Protein AF-A0A0W7X732-F1 (afdb_monomer_lite)

pLDDT: mean 83.87, std 11.0, range [47.0, 94.56]

Foldseek 3Di:
DPAFDKDFDAPPLDFAQKDKDQAAPQQWKWKFFDALPPPDDPPRDIDIDGHRDIDMYGDPPDPGGTFWMKMFGQHDKKWKWWQWPPPGIDDIDMDDHRDIDIDGHDSVVRTGTRMMGMHD

Organism: NCBI:txid1765722

Structure (mmCIF, N/CA/C/O backbone):
data_AF-A0A0W7X732-F1
#
_entry.id   AF-A0A0W7X732-F1
#
loop_
_atom_site.group_PDB
_atom_site.id
_atom_site.type_symbol
_atom_site.label_atom_id
_atom_site.label_alt_id
_atom_site.label_comp_id
_atom_site.label_asym_id
_atom_site.label_entity_id
_atom_site.label_seq_id
_atom_site.pdbx_PDB_ins_code
_atom_site.Cartn_x
_atom_site.Cartn_y
_atom_site.Cartn_z
_atom_site.occupancy
_atom_site.B_iso_or_equiv
_atom_site.auth_seq_id
_atom_site.auth_comp_id
_atom_site.auth_asym_id
_atom_site.auth_atom_id
_atom_site.pdbx_PDB_model_num
ATOM 1 N N . MET A 1 1 ? -6.938 -12.328 10.048 1.00 47.50 1 MET A N 1
ATOM 2 C CA . MET A 1 1 ? -5.774 -11.715 9.378 1.00 47.50 1 MET A CA 1
ATOM 3 C C . MET A 1 1 ? -4.862 -12.817 8.860 1.00 47.50 1 MET A C 1
ATOM 5 O O . MET A 1 1 ? -4.801 -13.857 9.507 1.00 47.50 1 MET A O 1
ATOM 9 N N . CYS A 1 2 ? -4.195 -12.643 7.718 1.00 50.66 2 CYS A N 1
ATOM 10 C CA . CYS A 1 2 ? -3.077 -13.514 7.340 1.00 50.66 2 CYS A CA 1
ATOM 11 C C . CYS A 1 2 ? -1.780 -12.728 7.530 1.00 50.66 2 CYS A C 1
ATOM 13 O O . CYS A 1 2 ? -1.304 -12.085 6.596 1.00 50.66 2 CYS A O 1
ATOM 15 N N . ASP A 1 3 ? -1.245 -12.754 8.745 1.00 55.47 3 ASP A N 1
ATOM 16 C CA . ASP A 1 3 ? 0.008 -12.074 9.073 1.00 55.47 3 ASP A CA 1
ATOM 17 C C . ASP A 1 3 ? 1.153 -12.695 8.277 1.00 55.47 3 ASP A C 1
ATOM 19 O O . ASP A 1 3 ? 1.326 -13.914 8.241 1.00 55.47 3 ASP A O 1
ATOM 23 N N . GLY A 1 4 ? 1.920 -11.851 7.597 1.00 55.94 4 GLY A N 1
ATOM 24 C CA . GLY A 1 4 ? 3.038 -12.251 6.754 1.00 55.94 4 GLY A CA 1
ATOM 25 C C . GLY A 1 4 ? 2.653 -12.792 5.376 1.00 55.94 4 GLY A C 1
ATOM 26 O O . GLY A 1 4 ? 3.542 -13.254 4.662 1.00 55.94 4 GLY A O 1
ATOM 27 N N . ALA A 1 5 ? 1.378 -12.741 4.969 1.00 73.12 5 ALA A N 1
ATOM 28 C CA . ALA A 1 5 ? 1.001 -13.124 3.612 1.00 73.12 5 ALA A CA 1
ATOM 29 C C . ALA A 1 5 ? 1.543 -12.113 2.591 1.00 73.12 5 ALA A C 1
ATOM 31 O O . ALA A 1 5 ? 1.304 -10.908 2.684 1.00 73.12 5 ALA A O 1
ATOM 32 N N . GLU A 1 6 ? 2.277 -12.628 1.609 1.00 86.88 6 GLU A N 1
ATOM 33 C CA . GLU A 1 6 ? 2.746 -11.870 0.458 1.00 86.88 6 GLU A CA 1
ATOM 34 C C . GLU A 1 6 ? 1.641 -11.818 -0.600 1.00 86.88 6 GLU A C 1
ATOM 36 O O . GLU A 1 6 ? 1.116 -12.846 -1.032 1.00 86.88 6 GLU A O 1
ATOM 41 N N . ALA A 1 7 ? 1.281 -10.610 -1.019 1.00 87.50 7 ALA A N 1
ATOM 42 C CA . ALA A 1 7 ? 0.440 -10.373 -2.179 1.00 87.50 7 ALA A CA 1
ATOM 43 C C . ALA A 1 7 ? 1.321 -9.937 -3.349 1.00 87.50 7 ALA A C 1
ATOM 45 O O . ALA A 1 7 ? 2.137 -9.039 -3.179 1.00 87.50 7 ALA A O 1
ATOM 46 N N . GLY A 1 8 ? 1.114 -10.516 -4.534 1.00 89.00 8 GLY A N 1
ATOM 47 C CA . GLY A 1 8 ? 1.855 -10.163 -5.750 1.00 89.00 8 GLY A CA 1
ATOM 48 C C . GLY A 1 8 ? 2.916 -11.193 -6.143 1.00 89.00 8 GLY A C 1
ATOM 49 O O . GLY A 1 8 ? 2.810 -12.362 -5.781 1.00 89.00 8 GLY A O 1
ATOM 50 N N . THR A 1 9 ? 3.893 -10.766 -6.942 1.00 90.62 9 THR A N 1
ATOM 51 C CA . THR A 1 9 ? 4.995 -11.606 -7.443 1.00 90.62 9 THR A CA 1
ATOM 52 C C . THR A 1 9 ? 6.280 -10.794 -7.482 1.00 90.62 9 THR A C 1
ATOM 54 O O . THR A 1 9 ? 6.359 -9.800 -8.200 1.00 90.62 9 THR A O 1
ATOM 57 N N . VAL A 1 10 ? 7.288 -11.232 -6.738 1.00 92.81 10 VAL A N 1
ATOM 58 C CA . VAL A 1 10 ? 8.581 -10.552 -6.615 1.00 92.81 10 VAL A CA 1
ATOM 59 C C . VAL A 1 10 ? 9.433 -10.716 -7.877 1.00 92.81 10 VAL A C 1
ATOM 61 O O . VAL A 1 10 ? 9.716 -11.839 -8.287 1.00 92.81 10 VAL A O 1
ATOM 64 N N . GLY A 1 11 ? 9.894 -9.607 -8.462 1.00 90.81 11 GLY A N 1
ATOM 65 C CA . GLY A 1 11 ? 10.927 -9.598 -9.507 1.00 90.81 11 GLY A CA 1
ATOM 66 C C . GLY A 1 11 ? 10.457 -10.062 -10.888 1.00 90.81 11 GLY A C 1
ATOM 67 O O . GLY A 1 11 ? 11.270 -10.220 -11.798 1.00 90.81 11 GLY A O 1
ATOM 68 N N . GLU A 1 12 ? 9.153 -10.279 -11.072 1.00 92.25 12 GLU A N 1
ATOM 69 C CA . GLU A 1 12 ? 8.579 -10.699 -12.356 1.00 92.25 12 GLU A CA 1
ATOM 70 C C . GLU A 1 12 ? 8.168 -9.515 -13.246 1.00 92.25 12 GLU A C 1
ATOM 72 O O . GLU A 1 12 ? 7.644 -9.722 -14.345 1.00 92.25 12 GLU A O 1
ATOM 77 N N . GLY A 1 13 ? 8.341 -8.267 -12.791 1.00 90.62 13 GLY A N 1
ATOM 78 C CA . GLY A 1 13 ? 7.900 -7.094 -13.551 1.00 90.62 13 GLY A CA 1
ATOM 79 C C . GLY A 1 13 ? 6.377 -6.920 -13.577 1.00 90.62 13 GLY A C 1
ATOM 80 O O . GLY A 1 13 ? 5.863 -6.105 -14.352 1.00 90.62 13 GLY A O 1
ATOM 81 N N . ARG A 1 14 ? 5.639 -7.704 -12.780 1.00 91.50 14 ARG A N 1
ATOM 82 C CA . ARG A 1 14 ? 4.172 -7.740 -12.772 1.00 91.50 14 ARG A CA 1
ATOM 83 C C . ARG A 1 14 ? 3.628 -6.776 -11.719 1.00 91.50 14 ARG A C 1
ATOM 85 O O . ARG A 1 14 ? 3.847 -6.999 -10.532 1.00 91.50 14 ARG A O 1
ATOM 92 N N . PRO A 1 15 ? 2.893 -5.729 -12.125 1.00 91.88 15 PRO A N 1
ATOM 93 C CA . PRO A 1 15 ? 2.409 -4.741 -11.180 1.00 91.88 15 PRO A CA 1
ATOM 94 C C . PRO A 1 15 ? 1.214 -5.232 -10.365 1.00 91.88 15 PRO A C 1
ATOM 96 O O . PRO A 1 15 ? 0.282 -5.847 -10.894 1.00 91.88 15 PRO A O 1
ATOM 99 N N . ILE A 1 16 ? 1.170 -4.812 -9.106 1.00 91.19 16 ILE A N 1
ATOM 100 C CA . ILE A 1 16 ? -0.054 -4.777 -8.315 1.00 91.19 16 ILE A CA 1
ATOM 101 C C . ILE A 1 16 ? -0.935 -3.645 -8.848 1.00 91.19 16 ILE A C 1
ATOM 103 O O . ILE A 1 16 ? -0.508 -2.503 -9.000 1.00 91.19 16 ILE A O 1
ATOM 107 N N . ARG A 1 17 ? -2.194 -3.972 -9.146 1.00 90.31 17 ARG A N 1
ATOM 108 C CA . ARG A 1 17 ? -3.211 -3.007 -9.612 1.00 90.31 17 ARG A CA 1
ATOM 109 C C . ARG A 1 17 ? -4.365 -2.838 -8.629 1.00 90.31 17 ARG A C 1
ATOM 111 O O . ARG A 1 17 ? -5.044 -1.819 -8.625 1.00 90.31 17 ARG A O 1
ATOM 118 N N . ALA A 1 18 ? -4.584 -3.842 -7.789 1.00 89.50 18 ALA A N 1
ATOM 119 C CA . ALA A 1 18 ? -5.569 -3.809 -6.725 1.00 89.50 18 ALA A CA 1
ATOM 120 C C . ALA A 1 18 ? -5.088 -4.661 -5.554 1.00 89.50 18 ALA A C 1
ATOM 122 O O . ALA A 1 18 ? -4.406 -5.667 -5.761 1.00 89.50 18 ALA A O 1
ATOM 123 N N . LEU A 1 19 ? -5.499 -4.281 -4.350 1.00 89.06 19 LEU A N 1
ATOM 124 C CA . LEU A 1 19 ? -5.217 -5.001 -3.116 1.00 89.06 19 LEU A CA 1
ATOM 125 C C . LEU A 1 19 ? -6.524 -5.383 -2.432 1.00 89.06 19 LEU A C 1
ATOM 127 O O . LEU A 1 19 ? -7.483 -4.611 -2.440 1.00 89.06 19 LEU A O 1
ATOM 131 N N . ASN A 1 20 ? -6.531 -6.579 -1.850 1.00 89.56 20 ASN A N 1
ATOM 132 C CA . ASN A 1 20 ? -7.528 -7.002 -0.879 1.00 89.56 20 ASN A CA 1
ATOM 133 C C 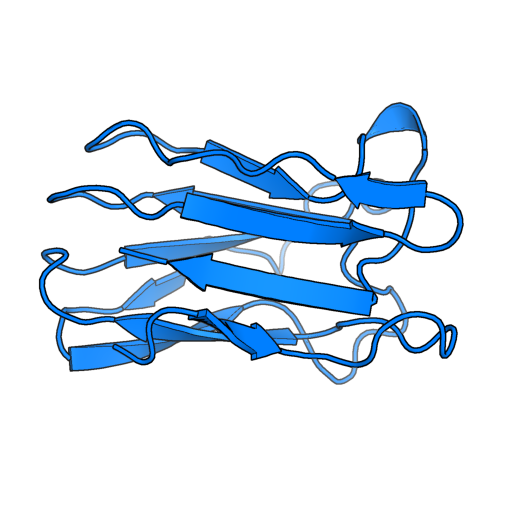. ASN A 1 20 ? -6.878 -6.983 0.508 1.00 89.56 20 ASN A C 1
ATOM 135 O O . ASN A 1 20 ? -5.854 -7.636 0.701 1.00 89.56 20 ASN A O 1
ATOM 139 N N . ILE A 1 21 ? -7.459 -6.243 1.446 1.00 86.44 21 ILE A N 1
ATOM 140 C CA . ILE A 1 21 ? -6.975 -6.104 2.818 1.00 86.44 21 ILE A CA 1
ATOM 141 C C . ILE A 1 21 ? -7.987 -6.794 3.729 1.00 86.44 21 ILE A C 1
ATOM 143 O O . ILE A 1 21 ? -9.103 -6.307 3.894 1.00 86.44 21 ILE A O 1
ATOM 147 N N . ALA A 1 22 ? -7.595 -7.923 4.316 1.00 85.44 22 ALA A N 1
ATOM 148 C CA . ALA A 1 22 ? -8.419 -8.640 5.284 1.00 85.44 22 ALA A CA 1
ATOM 149 C C . ALA A 1 22 ? -8.366 -7.931 6.646 1.00 85.44 22 ALA A C 1
ATOM 151 O O . ALA A 1 22 ? -7.319 -7.915 7.294 1.00 85.44 22 ALA A O 1
ATOM 152 N N . VAL A 1 23 ? -9.489 -7.355 7.076 1.00 80.62 23 VAL A N 1
ATOM 153 C CA . VAL A 1 23 ? -9.586 -6.526 8.288 1.00 80.62 23 VAL A CA 1
ATOM 154 C C . VAL A 1 23 ? -9.969 -7.388 9.482 1.00 80.62 23 VAL A C 1
ATOM 156 O O . VAL A 1 23 ? -10.970 -8.101 9.430 1.00 80.62 23 VAL A O 1
ATOM 159 N N . SER A 1 24 ? -9.172 -7.364 10.549 1.00 82.75 24 SER A N 1
ATOM 160 C CA . SER A 1 24 ? -9.452 -8.141 11.758 1.00 82.75 24 SER A CA 1
ATOM 161 C C . SER A 1 24 ? -8.728 -7.575 12.973 1.00 82.75 24 SER A C 1
ATOM 163 O O . SER A 1 24 ? -7.505 -7.505 12.973 1.00 82.75 24 SER A O 1
ATOM 165 N N . GLY A 1 25 ? -9.460 -7.293 14.048 1.00 81.50 25 GLY A N 1
ATOM 166 C CA . GLY A 1 25 ? -8.901 -6.786 15.300 1.00 81.50 25 GLY A CA 1
ATOM 167 C C . GLY A 1 25 ? -8.440 -5.326 15.247 1.00 81.50 25 GLY A C 1
ATOM 168 O O . GLY A 1 25 ? -7.691 -4.923 16.131 1.00 81.50 25 GLY A O 1
ATOM 169 N N . THR A 1 26 ? -8.869 -4.545 14.246 1.00 81.81 26 THR A N 1
ATOM 170 C CA . THR A 1 26 ? -8.383 -3.164 14.027 1.00 81.81 26 THR A CA 1
ATOM 171 C C . THR A 1 26 ? -9.453 -2.072 14.170 1.00 81.81 26 THR A C 1
ATOM 173 O O . THR A 1 26 ? -9.206 -0.909 13.852 1.00 81.81 26 THR A O 1
ATOM 176 N N . ASP A 1 27 ? -10.658 -2.443 14.622 1.00 85.88 27 ASP A N 1
ATOM 177 C CA . ASP A 1 27 ? -11.851 -1.572 14.658 1.00 85.88 27 ASP A CA 1
ATOM 178 C C . ASP A 1 27 ? -12.190 -0.962 13.280 1.00 85.88 27 ASP A C 1
ATOM 180 O O . ASP A 1 27 ? -12.637 0.176 13.139 1.00 85.88 27 ASP A O 1
ATOM 184 N N . GLY A 1 28 ? -11.943 -1.749 12.227 1.00 88.44 28 GLY A N 1
ATOM 185 C CA . GLY A 1 28 ? -12.068 -1.327 10.837 1.00 88.44 28 GLY A CA 1
ATOM 186 C C . GLY A 1 28 ? -10.756 -0.842 10.221 1.00 88.44 28 GLY A C 1
ATOM 187 O O . GLY A 1 28 ? -9.693 -0.830 10.840 1.00 88.44 28 GLY A O 1
ATOM 188 N N . VAL A 1 29 ? -10.823 -0.468 8.947 1.00 90.44 29 VAL A N 1
ATOM 189 C CA . VAL A 1 29 ? -9.716 0.169 8.231 1.00 90.44 29 VAL A CA 1
ATOM 190 C C . VAL A 1 29 ? -10.268 1.085 7.152 1.00 90.44 29 VAL A C 1
ATOM 192 O O . VAL A 1 29 ? -11.285 0.783 6.523 1.00 90.44 29 VAL A O 1
ATOM 195 N N . SER A 1 30 ? -9.575 2.189 6.902 1.00 92.00 30 SER A N 1
ATOM 196 C CA . SER A 1 30 ? -9.769 2.984 5.692 1.00 92.00 30 SER A CA 1
ATOM 197 C C . SER A 1 30 ? -8.505 2.938 4.853 1.00 92.00 30 SER A C 1
ATOM 199 O O . SER A 1 30 ? -7.408 2.996 5.396 1.00 92.00 30 SER A O 1
ATOM 201 N N . ALA A 1 31 ? -8.635 2.829 3.534 1.00 91.31 31 ALA A N 1
ATOM 202 C CA . ALA A 1 31 ? -7.493 2.894 2.635 1.00 91.31 31 ALA A CA 1
ATOM 203 C C . ALA A 1 31 ? -7.870 3.431 1.251 1.00 91.31 31 ALA A C 1
ATOM 205 O O . ALA A 1 31 ? -9.031 3.397 0.830 1.00 91.31 31 ALA A O 1
ATOM 206 N N . THR A 1 32 ? -6.863 3.896 0.519 1.00 90.44 32 THR A N 1
ATOM 207 C CA . THR A 1 32 ? -6.964 4.235 -0.900 1.00 90.44 32 THR A CA 1
ATOM 208 C C . THR A 1 32 ? -5.676 3.885 -1.636 1.00 90.44 32 THR A C 1
ATOM 210 O O . THR A 1 32 ? -4.592 3.907 -1.055 1.00 90.44 32 THR A O 1
ATOM 213 N N . ALA A 1 33 ? -5.795 3.554 -2.920 1.00 88.38 33 ALA A N 1
ATOM 214 C CA . ALA A 1 33 ? -4.637 3.356 -3.780 1.00 88.38 33 ALA A CA 1
ATOM 215 C C . ALA A 1 33 ? -4.007 4.710 -4.128 1.00 88.38 33 ALA A C 1
ATOM 217 O O . ALA A 1 33 ? -4.709 5.700 -4.328 1.00 88.38 33 ALA A O 1
ATOM 218 N N . ALA A 1 34 ? -2.682 4.746 -4.211 1.00 83.06 34 ALA A N 1
ATOM 219 C CA . ALA A 1 34 ? -1.926 5.943 -4.528 1.00 83.06 34 ALA A CA 1
ATOM 220 C C . ALA A 1 34 ? -1.207 5.786 -5.870 1.00 83.06 34 ALA A C 1
ATOM 222 O O . ALA A 1 34 ? -0.481 4.811 -6.095 1.00 83.06 34 ALA A O 1
ATOM 223 N N . TYR A 1 35 ? -1.391 6.794 -6.726 1.00 80.12 35 TYR A N 1
ATOM 224 C CA . TYR A 1 35 ? -0.791 6.869 -8.051 1.00 80.12 35 TYR A CA 1
ATOM 225 C C . TYR A 1 35 ? -0.014 8.175 -8.201 1.00 80.12 35 TYR A C 1
ATOM 227 O O . TYR A 1 35 ? -0.598 9.256 -8.262 1.00 80.12 35 TYR A O 1
ATOM 235 N N . VAL A 1 36 ? 1.317 8.091 -8.247 1.00 66.25 36 VAL A N 1
ATOM 236 C CA . VAL A 1 36 ? 2.198 9.273 -8.248 1.00 66.25 36 VAL A CA 1
ATOM 237 C C . VAL A 1 36 ? 1.990 10.130 -9.502 1.00 66.25 36 VAL A C 1
ATOM 239 O O . VAL A 1 36 ? 1.886 11.351 -9.400 1.00 66.25 36 VAL A O 1
ATOM 242 N N . ARG A 1 37 ? 1.907 9.512 -10.690 1.00 60.50 37 ARG A N 1
ATOM 243 C CA . ARG A 1 37 ? 1.806 10.251 -11.966 1.00 60.50 37 ARG A CA 1
ATOM 244 C C . ARG A 1 37 ? 0.434 10.798 -12.315 1.00 60.50 37 ARG A C 1
ATOM 246 O O . ARG A 1 37 ? 0.348 11.668 -13.175 1.00 60.50 37 ARG A O 1
ATOM 253 N N . GLU A 1 38 ? -0.628 10.292 -11.708 1.00 58.75 38 GLU A N 1
ATOM 254 C CA . GLU A 1 38 ? -1.987 10.635 -12.137 1.00 58.75 38 GLU A CA 1
ATOM 255 C C . GLU A 1 38 ? -2.666 11.689 -11.269 1.00 58.75 38 GLU A C 1
ATOM 257 O O . GLU A 1 38 ? -3.810 12.056 -11.541 1.00 58.75 38 GLU A O 1
ATOM 262 N N . HIS A 1 39 ? -1.961 12.208 -10.257 1.00 54.28 39 HIS A N 1
ATOM 263 C CA . HIS A 1 39 ? -2.571 12.983 -9.179 1.00 54.28 39 HIS A CA 1
ATOM 264 C C . HIS A 1 39 ? -3.762 12.212 -8.561 1.00 54.28 39 HIS A C 1
ATOM 266 O O . HIS A 1 39 ? -3.971 11.028 -8.827 1.00 54.28 39 HIS A O 1
ATOM 272 N N . TRP A 1 40 ? -4.538 12.837 -7.673 1.00 51.72 40 TRP A N 1
ATOM 273 C CA . TRP A 1 40 ? -5.736 12.190 -7.133 1.00 51.72 40 TRP A CA 1
ATOM 274 C C . TRP A 1 40 ? -6.745 11.949 -8.263 1.00 51.72 40 TRP A C 1
ATOM 276 O O . TRP A 1 40 ? -7.463 12.870 -8.661 1.00 51.72 40 TRP A O 1
ATOM 286 N N . ARG A 1 41 ? -6.844 10.716 -8.776 1.00 56.56 41 ARG A N 1
ATOM 287 C CA . ARG A 1 41 ? -7.976 10.337 -9.625 1.00 56.56 41 ARG A CA 1
ATOM 288 C C . ARG A 1 41 ? -9.252 10.564 -8.827 1.00 56.56 41 ARG A C 1
ATOM 290 O O . ARG A 1 41 ? -9.379 10.108 -7.693 1.00 56.56 41 ARG A O 1
ATOM 297 N N . ALA A 1 42 ? -10.249 11.189 -9.447 1.00 47.00 42 ALA A N 1
ATOM 298 C CA . ALA A 1 42 ? -11.565 11.398 -8.838 1.00 47.00 42 ALA A CA 1
ATOM 299 C C . ALA A 1 42 ? -12.254 10.087 -8.371 1.00 47.00 42 ALA A C 1
ATOM 301 O O . ALA A 1 42 ? -13.222 10.144 -7.609 1.00 47.00 42 ALA A O 1
ATOM 302 N N . GLY A 1 43 ? -11.764 8.921 -8.824 1.00 49.25 43 GLY A N 1
ATOM 303 C CA . GLY A 1 43 ? -12.234 7.582 -8.459 1.00 49.25 43 GLY A CA 1
ATOM 304 C C . GLY A 1 43 ? -11.494 6.895 -7.301 1.00 49.25 43 GLY A C 1
ATOM 305 O O . GLY A 1 43 ? -12.063 5.974 -6.720 1.00 49.25 43 GLY A O 1
ATOM 306 N N . ASP A 1 44 ? -10.303 7.352 -6.901 1.00 62.94 44 ASP A N 1
ATOM 307 C CA . ASP A 1 44 ? -9.526 6.757 -5.796 1.00 62.94 44 ASP A CA 1
ATOM 308 C C . ASP A 1 44 ? -9.908 7.385 -4.453 1.00 62.94 44 ASP A C 1
ATOM 310 O O . ASP A 1 44 ? -9.094 7.895 -3.680 1.00 62.94 44 ASP A O 1
ATOM 314 N N . ARG A 1 45 ? -11.215 7.380 -4.189 1.00 76.25 45 ARG A N 1
ATOM 315 C CA . ARG A 1 45 ? -11.763 7.791 -2.899 1.00 76.25 45 ARG A CA 1
ATOM 316 C C . ARG A 1 45 ? -11.302 6.814 -1.829 1.00 76.25 45 ARG A C 1
ATOM 318 O O . ARG A 1 45 ? -11.270 5.607 -2.068 1.00 76.25 45 ARG A O 1
ATOM 325 N N . TRP A 1 46 ? -11.032 7.343 -0.639 1.00 86.06 46 TRP A N 1
ATOM 326 C CA . TRP A 1 46 ? -10.931 6.527 0.563 1.00 86.06 46 TRP A CA 1
ATOM 327 C C . TRP A 1 46 ? -12.132 5.592 0.642 1.00 86.06 46 TRP A C 1
ATOM 329 O O . TRP A 1 46 ? -13.287 6.020 0.557 1.00 86.06 46 TRP A O 1
ATOM 339 N N . LYS A 1 47 ? -11.835 4.306 0.766 1.00 91.31 47 LYS A N 1
ATOM 340 C CA . LYS A 1 47 ? -12.815 3.272 1.055 1.00 91.31 47 LYS A CA 1
ATOM 341 C C . LYS A 1 47 ? -12.578 2.812 2.481 1.00 91.31 47 LYS A C 1
ATOM 343 O O . LYS A 1 47 ? -11.436 2.791 2.932 1.00 91.31 47 LYS A O 1
ATOM 348 N N . ALA A 1 48 ? -13.648 2.421 3.152 1.00 92.31 48 ALA A N 1
ATOM 349 C CA . ALA A 1 48 ? -13.591 1.888 4.499 1.00 92.31 48 ALA A CA 1
ATOM 350 C C . ALA A 1 48 ? -14.258 0.517 4.547 1.00 92.31 48 ALA A C 1
ATOM 352 O O . ALA A 1 48 ? -15.218 0.260 3.813 1.00 92.31 48 ALA A O 1
ATOM 353 N N . ALA A 1 49 ? -13.751 -0.340 5.419 1.00 92.62 49 ALA A N 1
ATOM 354 C CA . ALA A 1 49 ? -14.398 -1.577 5.811 1.00 92.62 49 ALA A CA 1
ATOM 355 C C . ALA A 1 49 ? -14.425 -1.663 7.337 1.00 92.62 49 ALA A C 1
ATOM 357 O O . ALA A 1 49 ? -13.501 -1.216 8.016 1.00 92.62 49 ALA A O 1
ATOM 358 N N . GLU A 1 50 ? -15.511 -2.224 7.857 1.00 90.75 50 GLU A N 1
ATOM 359 C CA . GLU A 1 50 ? -15.628 -2.588 9.269 1.00 90.75 50 GLU A CA 1
ATOM 360 C C . GLU A 1 50 ? -14.733 -3.796 9.578 1.00 90.75 50 GLU A C 1
ATOM 362 O O . GLU A 1 50 ? -14.249 -4.477 8.669 1.00 90.75 50 GLU A O 1
ATOM 367 N N . ASP A 1 51 ? -14.542 -4.087 10.863 1.00 86.75 51 ASP A N 1
ATOM 368 C CA . ASP A 1 51 ? -13.828 -5.292 11.274 1.00 86.75 51 ASP A CA 1
ATOM 369 C C . ASP A 1 51 ? -14.468 -6.566 10.694 1.00 86.75 51 ASP A C 1
ATOM 371 O O . ASP A 1 51 ? -15.681 -6.633 10.478 1.00 86.75 51 ASP A O 1
ATOM 375 N N . GLN A 1 52 ? -13.646 -7.586 10.431 1.00 86.81 52 GLN A N 1
ATOM 376 C CA . GLN A 1 52 ? -14.047 -8.851 9.799 1.00 86.81 52 GLN A CA 1
ATOM 377 C C . GLN A 1 52 ? -14.587 -8.718 8.360 1.00 86.81 52 GLN A C 1
ATOM 379 O O . GLN A 1 52 ? -15.176 -9.668 7.835 1.00 86.81 52 GLN A O 1
ATOM 384 N N . LYS A 1 53 ? -14.397 -7.570 7.694 1.00 88.19 53 LYS A N 1
ATOM 385 C CA . LYS A 1 53 ? -14.749 -7.371 6.279 1.00 88.19 53 LYS A CA 1
ATOM 386 C C . LYS A 1 53 ? -13.529 -6.997 5.453 1.00 88.19 53 LYS A C 1
ATOM 388 O O . LYS A 1 53 ? -12.775 -6.105 5.808 1.00 88.19 53 LYS A O 1
ATOM 393 N N . ASP A 1 54 ? -13.390 -7.633 4.300 1.00 89.19 54 ASP A N 1
ATOM 394 C CA . ASP A 1 54 ? -12.343 -7.321 3.331 1.00 89.19 54 ASP A CA 1
ATOM 395 C C . ASP A 1 54 ? -12.509 -5.915 2.725 1.00 89.19 54 ASP A C 1
ATOM 397 O O . ASP A 1 54 ? -13.596 -5.541 2.269 1.00 89.19 54 ASP A O 1
ATOM 401 N N . LEU A 1 55 ? -11.409 -5.161 2.640 1.00 89.44 55 LEU A N 1
ATOM 402 C CA . LEU A 1 55 ? -11.337 -3.887 1.929 1.00 89.44 55 LEU A CA 1
ATOM 403 C C . LEU A 1 55 ? -10.587 -4.036 0.601 1.00 89.44 55 LEU A C 1
ATOM 405 O O . LEU A 1 55 ? -9.418 -4.410 0.567 1.00 89.44 55 LEU A O 1
ATOM 409 N N . TYR A 1 56 ? -11.233 -3.640 -0.498 1.00 90.75 56 TYR A N 1
ATOM 410 C CA . TYR A 1 56 ? -10.650 -3.690 -1.840 1.00 90.75 56 TYR A CA 1
ATOM 411 C C . TYR A 1 56 ? -10.290 -2.294 -2.362 1.00 90.75 56 TYR A C 1
ATOM 413 O O . TYR A 1 56 ? -11.177 -1.485 -2.665 1.00 90.75 56 TYR A O 1
ATOM 421 N N . ILE A 1 57 ? -8.997 -2.027 -2.549 1.00 90.25 57 ILE A N 1
ATOM 422 C CA . ILE A 1 57 ? -8.475 -0.763 -3.099 1.00 90.25 57 ILE A CA 1
ATOM 423 C C . ILE A 1 57 ? -7.807 -0.962 -4.463 1.00 90.25 57 ILE A C 1
ATOM 425 O O . ILE A 1 57 ? -7.386 -2.066 -4.807 1.00 90.25 57 ILE A O 1
ATOM 429 N N . GLY A 1 58 ? -7.704 0.122 -5.232 1.00 87.38 58 GLY A N 1
ATOM 430 C CA . GLY A 1 58 ? -7.213 0.100 -6.609 1.00 87.38 58 GLY A CA 1
ATOM 431 C C . GLY A 1 58 ? -8.225 -0.475 -7.603 1.00 87.38 58 GLY A C 1
ATOM 432 O O . GLY A 1 58 ? -9.388 -0.726 -7.267 1.00 87.38 58 GLY A O 1
ATOM 433 N N . ASP A 1 59 ? -7.771 -0.675 -8.837 1.00 85.81 59 ASP A N 1
ATOM 434 C CA . ASP A 1 59 ? -8.576 -1.206 -9.935 1.00 85.81 59 ASP A CA 1
ATOM 435 C C . ASP A 1 59 ? -7.749 -2.169 -10.794 1.00 85.81 59 ASP A C 1
ATOM 437 O O . ASP A 1 59 ? -6.796 -1.781 -11.466 1.00 85.81 59 ASP A O 1
ATOM 441 N N . LYS A 1 60 ? -8.168 -3.440 -10.830 1.00 83.88 60 LYS A N 1
ATOM 442 C CA . LYS A 1 60 ? -7.526 -4.493 -11.634 1.00 83.88 60 LYS A CA 1
ATOM 443 C C . LYS A 1 60 ? -7.518 -4.185 -13.136 1.00 83.88 60 LYS A C 1
ATOM 445 O O . LYS A 1 60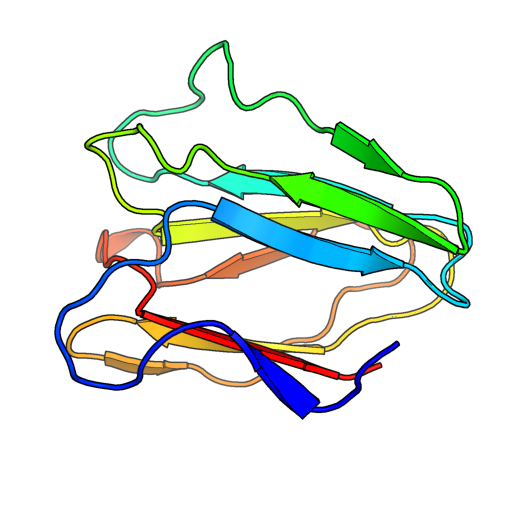 ? -6.695 -4.757 -13.844 1.00 83.88 60 LYS A O 1
ATOM 450 N N . LYS A 1 61 ? -8.437 -3.340 -13.617 1.00 82.94 61 LYS A N 1
ATOM 451 C CA . LYS A 1 61 ? -8.574 -2.951 -15.029 1.00 82.94 61 LYS A CA 1
ATOM 452 C C . LYS A 1 61 ? -7.843 -1.657 -15.379 1.00 82.94 61 LYS A C 1
ATOM 454 O O . LYS A 1 61 ? -7.795 -1.310 -16.552 1.00 82.94 61 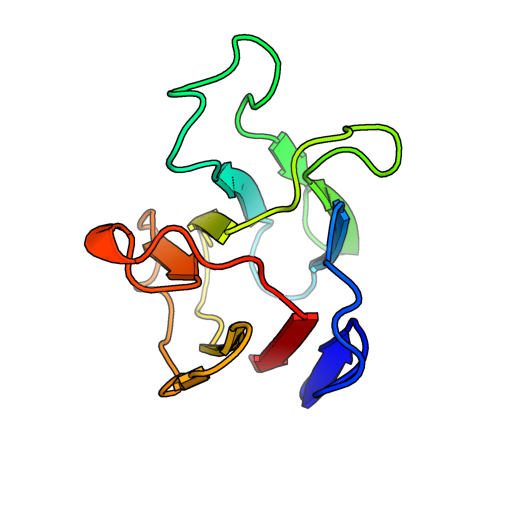LYS A O 1
ATOM 459 N N . SER A 1 62 ? -7.303 -0.942 -14.392 1.00 80.25 62 SER A N 1
ATOM 460 C CA . SER A 1 62 ? -6.524 0.269 -14.638 1.00 80.25 62 SER A CA 1
ATOM 461 C C . SER A 1 62 ? -5.259 -0.086 -15.410 1.00 80.25 62 SER A C 1
ATOM 463 O O . SER A 1 62 ? -4.533 -0.988 -14.994 1.00 80.25 62 SER A O 1
ATOM 465 N N . ASP A 1 63 ? -4.950 0.654 -16.475 1.00 80.56 63 ASP A N 1
ATOM 466 C CA . ASP A 1 63 ? -3.666 0.540 -17.182 1.00 80.56 63 ASP A CA 1
ATOM 467 C C . ASP A 1 63 ? -2.500 1.081 -16.348 1.00 80.56 63 ASP A C 1
ATOM 469 O O . ASP A 1 63 ? -1.348 0.678 -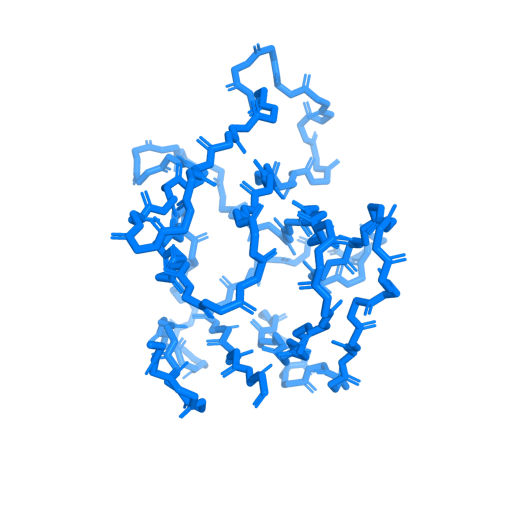16.528 1.00 80.56 63 ASP A O 1
ATOM 473 N N . HIS A 1 64 ? -2.807 1.894 -15.343 1.00 81.06 64 HIS A N 1
ATOM 474 C CA . HIS A 1 64 ? -1.830 2.494 -14.454 1.00 81.06 64 HIS A CA 1
ATOM 475 C C . HIS A 1 64 ? -1.590 1.577 -13.250 1.00 81.06 64 HIS A C 1
ATOM 477 O O . HIS A 1 64 ? -2.550 1.254 -12.538 1.00 81.06 64 HIS A O 1
ATOM 483 N N . PRO A 1 65 ? -0.349 1.101 -13.056 1.00 87.00 65 PRO A N 1
ATOM 484 C CA . PRO A 1 65 ? -0.003 0.246 -11.932 1.00 87.00 65 PRO A CA 1
ATOM 485 C C . PRO A 1 65 ? 0.008 1.044 -10.625 1.00 87.00 65 PRO A C 1
ATOM 487 O O . PRO A 1 65 ? 0.268 2.242 -10.644 1.00 87.00 65 PRO A O 1
ATOM 490 N N . MET A 1 66 ? -0.258 0.381 -9.500 1.00 88.56 66 MET A N 1
ATOM 491 C CA . MET A 1 66 ? -0.227 1.005 -8.176 1.00 88.56 66 MET A CA 1
ATOM 492 C C . MET A 1 66 ? 1.222 1.256 -7.742 1.00 88.56 66 MET A C 1
ATOM 494 O O . MET A 1 66 ? 2.050 0.349 -7.823 1.00 88.56 66 MET A O 1
ATOM 498 N N . GLN A 1 67 ? 1.526 2.460 -7.252 1.00 89.75 67 GLN A N 1
ATOM 499 C CA . GLN A 1 67 ? 2.840 2.815 -6.691 1.00 89.75 67 GLN A CA 1
ATOM 500 C C . GLN A 1 67 ? 2.854 2.759 -5.157 1.00 89.75 67 GLN A C 1
ATOM 502 O O . GLN A 1 67 ? 3.908 2.607 -4.542 1.00 89.75 67 GLN A O 1
ATOM 507 N N . GLY A 1 68 ? 1.683 2.856 -4.532 1.00 90.00 68 GLY A N 1
ATOM 508 C CA . GLY A 1 68 ? 1.520 2.797 -3.088 1.00 90.00 68 GLY A CA 1
ATOM 509 C C . GLY A 1 68 ? 0.056 2.799 -2.683 1.00 90.00 68 GLY A C 1
ATOM 510 O O . GLY A 1 68 ? -0.844 2.739 -3.521 1.00 90.00 68 GLY A O 1
ATOM 511 N N . PHE A 1 69 ? -0.186 2.913 -1.389 1.00 89.44 69 PHE A N 1
ATOM 512 C CA . PHE A 1 69 ? -1.508 3.116 -0.822 1.00 89.44 69 PHE A CA 1
ATOM 513 C C . PHE A 1 69 ? -1.402 3.931 0.464 1.00 89.44 69 PHE A C 1
ATOM 515 O O . PHE A 1 69 ? -0.409 3.859 1.189 1.00 89.44 69 PHE A O 1
ATOM 522 N N . SER A 1 70 ? -2.447 4.704 0.741 1.00 90.19 70 SER A N 1
ATOM 523 C CA . SER A 1 70 ? -2.639 5.319 2.050 1.00 90.19 70 SER A CA 1
ATOM 524 C C . SER A 1 70 ? -3.608 4.469 2.854 1.00 90.19 70 SER A C 1
ATOM 526 O O . SER A 1 70 ? -4.610 4.003 2.312 1.00 90.19 70 SER A O 1
ATOM 528 N N . ILE A 1 71 ? -3.314 4.267 4.131 1.00 89.00 71 ILE A N 1
ATOM 529 C CA . ILE A 1 71 ? -4.091 3.442 5.051 1.00 89.00 71 ILE A CA 1
ATOM 530 C C . ILE A 1 71 ? -4.219 4.139 6.404 1.00 89.00 71 ILE A C 1
ATOM 532 O O . ILE A 1 71 ? -3.307 4.833 6.843 1.00 89.00 71 ILE A O 1
ATOM 536 N N . SER A 1 72 ? -5.369 3.968 7.044 1.00 91.31 72 SER A N 1
ATOM 537 C CA . SER A 1 72 ? -5.712 4.527 8.345 1.00 91.31 72 SER A CA 1
ATOM 538 C C . SER A 1 72 ? -6.376 3.432 9.172 1.00 91.31 72 SER A C 1
ATOM 540 O O . SER A 1 72 ? -7.393 2.864 8.757 1.00 91.31 72 SER A O 1
ATOM 542 N N . ILE A 1 73 ? -5.763 3.105 10.307 1.00 90.12 73 ILE A N 1
ATOM 543 C CA . ILE A 1 73 ? -6.217 2.068 11.236 1.00 90.12 73 ILE A CA 1
ATOM 544 C C . ILE A 1 73 ? -6.644 2.767 12.535 1.00 90.12 73 ILE A C 1
ATOM 546 O O . ILE A 1 73 ? -5.778 3.306 13.230 1.00 90.12 73 ILE A O 1
ATOM 550 N N . PRO A 1 74 ? -7.954 2.818 12.852 1.00 87.00 74 PRO A N 1
ATOM 551 C CA . PRO A 1 74 ? -8.453 3.514 14.036 1.00 87.00 74 PRO A CA 1
ATOM 552 C C . PRO A 1 74 ? -7.976 2.892 15.351 1.00 87.00 74 PRO A C 1
ATOM 554 O O . PRO A 1 74 ? -7.625 3.635 16.264 1.00 87.00 74 PRO A O 1
ATOM 557 N N . GLY A 1 75 ? -7.947 1.558 15.436 1.00 84.38 75 GLY A N 1
ATOM 558 C CA . GLY A 1 75 ? -7.468 0.820 16.603 1.00 84.38 75 GLY A CA 1
ATOM 559 C C . GLY A 1 75 ? -6.324 -0.123 16.240 1.00 84.38 75 GLY A C 1
ATOM 560 O O . GLY A 1 75 ? -6.485 -0.998 15.394 1.00 84.38 75 GLY A O 1
ATOM 561 N N . GLY A 1 76 ? -5.168 0.034 16.890 1.00 84.75 76 GLY A N 1
ATOM 562 C CA . GLY A 1 76 ? -3.984 -0.799 16.650 1.00 84.75 76 GLY A CA 1
ATOM 563 C C . GLY A 1 76 ? -3.032 -0.272 15.567 1.00 84.75 76 GLY A C 1
ATOM 564 O O . GLY A 1 76 ? -2.992 0.919 15.259 1.00 84.75 76 GLY A O 1
ATOM 565 N N . SER A 1 77 ? -2.200 -1.163 15.024 1.00 86.38 77 SER A N 1
ATOM 566 C CA . SER A 1 77 ? -1.164 -0.838 14.035 1.00 86.38 77 SER A CA 1
ATOM 567 C C . SER A 1 77 ? -0.911 -2.033 13.124 1.00 86.38 77 SER A C 1
ATOM 569 O O . SER A 1 77 ? -0.974 -3.162 13.593 1.00 86.38 77 SER A O 1
ATOM 571 N N . ALA A 1 78 ? -0.604 -1.778 11.851 1.00 85.88 78 ALA A N 1
ATOM 572 C CA . ALA A 1 78 ? 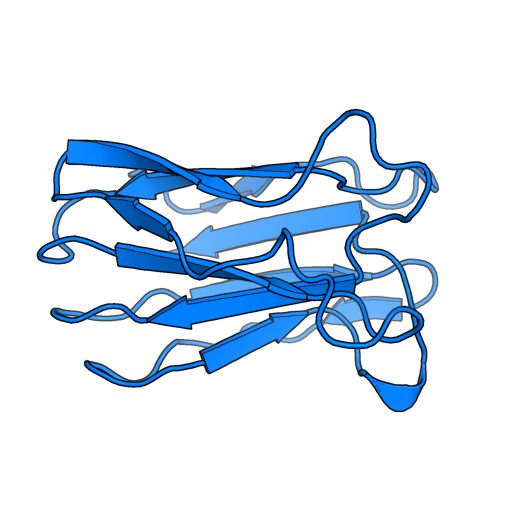-0.120 -2.780 10.909 1.00 85.88 78 ALA A CA 1
ATOM 573 C C . ALA A 1 78 ? 1.203 -2.323 10.290 1.00 85.88 78 ALA A C 1
ATOM 575 O O . ALA A 1 78 ? 1.390 -1.142 9.991 1.00 85.88 78 ALA A O 1
ATOM 576 N N . CYS A 1 79 ? 2.104 -3.270 10.072 1.00 88.00 79 CYS A N 1
ATOM 577 C CA . CYS A 1 79 ? 3.378 -3.088 9.403 1.00 88.00 79 CYS A CA 1
ATOM 578 C C . CYS A 1 79 ? 3.318 -3.607 7.966 1.00 88.00 79 CYS A C 1
ATOM 580 O O . CYS A 1 79 ? 2.751 -4.663 7.681 1.00 88.00 79 CYS A O 1
ATOM 582 N N . PHE A 1 80 ? 3.926 -2.852 7.058 1.00 88.44 80 PHE A N 1
ATOM 583 C CA . PHE A 1 80 ? 3.933 -3.115 5.630 1.00 88.44 80 PHE A CA 1
ATOM 584 C C . PHE A 1 80 ? 5.363 -3.133 5.117 1.00 88.44 80 PHE A C 1
ATOM 586 O O . PHE A 1 80 ? 6.143 -2.228 5.403 1.00 88.44 80 PHE A O 1
ATOM 593 N N . GLU A 1 81 ? 5.679 -4.136 4.312 1.00 91.75 81 GLU A N 1
ATOM 594 C CA . GLU A 1 81 ? 6.896 -4.195 3.507 1.00 91.75 81 GLU A CA 1
ATOM 595 C C . GLU A 1 81 ? 6.461 -4.225 2.042 1.00 91.75 81 GLU A C 1
ATOM 597 O O . GLU A 1 81 ? 5.546 -4.971 1.680 1.00 91.75 81 GLU A O 1
ATOM 602 N N . VAL A 1 82 ? 7.067 -3.402 1.190 1.00 92.19 82 VAL A N 1
ATOM 603 C CA . VAL A 1 82 ? 6.653 -3.282 -0.215 1.00 92.19 82 VAL A CA 1
ATOM 604 C C . VAL A 1 82 ? 7.825 -3.586 -1.132 1.00 92.19 82 VAL A C 1
ATOM 606 O O . VAL A 1 82 ? 8.925 -3.087 -0.924 1.00 92.19 82 VAL A O 1
ATOM 609 N N . TYR A 1 83 ? 7.596 -4.399 -2.157 1.00 93.81 83 TYR A N 1
ATOM 610 C CA . TYR A 1 83 ? 8.563 -4.641 -3.217 1.00 93.81 83 TYR A CA 1
ATOM 611 C C . TYR A 1 83 ? 8.232 -3.727 -4.389 1.00 93.81 83 TYR A C 1
ATOM 613 O O . TYR A 1 83 ? 7.185 -3.885 -5.027 1.00 93.81 83 TYR A O 1
ATOM 621 N N . ALA A 1 84 ? 9.114 -2.774 -4.674 1.00 92.81 84 ALA A N 1
ATOM 622 C CA . ALA A 1 84 ? 8.985 -1.902 -5.833 1.00 92.81 84 ALA A CA 1
ATOM 623 C C . ALA A 1 84 ? 9.907 -2.378 -6.956 1.00 92.81 84 ALA A C 1
ATOM 625 O O . ALA A 1 84 ? 11.031 -2.829 -6.714 1.00 92.81 84 ALA A O 1
ATOM 626 N N . LYS A 1 85 ? 9.435 -2.237 -8.196 1.00 92.00 85 LYS A N 1
ATOM 627 C CA . LYS A 1 85 ? 10.216 -2.582 -9.385 1.00 92.00 85 LYS A CA 1
ATOM 628 C C . LYS A 1 85 ? 11.605 -1.929 -9.334 1.00 92.00 85 LYS A C 1
ATOM 630 O O . LYS A 1 85 ? 11.707 -0.735 -9.073 1.00 92.00 85 LYS A O 1
ATOM 635 N N . ASP A 1 86 ? 12.655 -2.705 -9.594 1.00 88.62 86 ASP A N 1
ATOM 636 C CA . ASP A 1 86 ? 14.063 -2.265 -9.645 1.00 88.62 86 ASP A CA 1
ATOM 637 C C . ASP A 1 86 ? 14.640 -1.672 -8.333 1.00 88.62 86 ASP A C 1
ATOM 639 O O . ASP A 1 86 ? 15.765 -1.172 -8.323 1.00 88.62 86 ASP A O 1
ATOM 643 N N . VAL A 1 87 ? 13.898 -1.710 -7.218 1.00 85.00 87 VAL A N 1
ATOM 644 C CA . VAL A 1 87 ? 14.346 -1.238 -5.887 1.00 85.00 87 VAL A CA 1
ATOM 645 C C . VAL A 1 87 ? 14.380 -2.364 -4.852 1.00 85.00 87 VAL A C 1
ATOM 647 O O . VAL A 1 87 ? 15.056 -2.227 -3.838 1.00 85.00 87 VAL A O 1
ATOM 650 N N . GLU A 1 88 ? 13.722 -3.484 -5.148 1.00 89.81 88 GLU A N 1
ATOM 651 C CA . GLU A 1 88 ? 13.519 -4.621 -4.253 1.00 89.81 88 GLU A CA 1
ATOM 652 C C . GLU A 1 88 ? 12.606 -4.304 -3.054 1.00 89.81 88 GLU A C 1
ATOM 654 O O . GLU A 1 88 ? 11.744 -3.422 -3.138 1.00 89.81 88 GLU A O 1
ATOM 659 N N . TRP A 1 89 ? 12.734 -5.073 -1.965 1.00 91.81 89 TRP A N 1
ATOM 660 C CA . TRP A 1 89 ? 11.997 -4.853 -0.725 1.00 91.81 89 TRP A CA 1
ATOM 661 C C . TRP A 1 89 ? 12.450 -3.552 -0.070 1.00 91.81 89 TRP A C 1
ATOM 663 O O . TRP A 1 89 ? 13.612 -3.370 0.295 1.00 91.81 89 TRP A O 1
ATOM 673 N N . ILE A 1 90 ? 11.500 -2.643 0.086 1.00 88.25 90 ILE A N 1
ATOM 674 C CA . ILE A 1 90 ? 11.658 -1.397 0.819 1.00 88.25 90 ILE A CA 1
ATOM 675 C C . ILE A 1 90 ? 11.330 -1.677 2.284 1.00 88.25 90 ILE A C 1
ATOM 677 O O . ILE A 1 90 ? 10.387 -2.411 2.576 1.00 88.25 90 ILE A O 1
ATOM 681 N N . GLN A 1 91 ? 12.125 -1.076 3.177 1.00 81.81 91 GLN A N 1
ATOM 682 C CA . GLN A 1 91 ? 12.058 -1.234 4.630 1.00 81.81 91 GLN A CA 1
ATOM 683 C C . GLN A 1 91 ? 10.620 -1.323 5.164 1.00 81.81 91 GLN A C 1
ATOM 685 O O . GLN A 1 91 ? 9.761 -0.520 4.802 1.00 81.81 91 GLN A O 1
ATOM 690 N N . GLU A 1 92 ? 10.408 -2.260 6.089 1.00 87.25 92 GLU A N 1
ATOM 691 C CA . GLU A 1 92 ? 9.152 -2.404 6.818 1.00 87.25 92 GLU A CA 1
ATOM 692 C C . GLU A 1 92 ? 8.798 -1.127 7.594 1.00 87.25 92 GLU A C 1
ATOM 694 O O . GLU A 1 92 ? 9.615 -0.575 8.340 1.00 87.25 92 GLU A O 1
ATOM 699 N N . VAL A 1 93 ? 7.557 -0.677 7.431 1.00 86.44 93 VAL A N 1
ATOM 700 C CA . VAL A 1 93 ? 7.019 0.519 8.079 1.00 86.44 93 VAL A CA 1
ATOM 701 C C . VAL A 1 93 ? 5.662 0.235 8.704 1.00 86.44 93 VAL A C 1
ATOM 703 O O . VAL A 1 93 ? 4.817 -0.410 8.090 1.00 86.44 93 VAL A O 1
ATOM 706 N N . CYS A 1 94 ? 5.441 0.734 9.919 1.00 88.19 94 CYS A N 1
ATOM 707 C CA . CYS A 1 94 ? 4.208 0.497 10.667 1.00 88.19 94 CYS A CA 1
ATOM 708 C C . CYS A 1 94 ? 3.346 1.753 10.754 1.00 88.19 94 CYS A C 1
ATOM 710 O O . CYS A 1 94 ? 3.853 2.868 10.902 1.00 88.19 94 CYS A O 1
ATOM 712 N N . THR A 1 95 ? 2.031 1.566 10.688 1.00 88.38 95 THR A N 1
ATOM 713 C CA . THR A 1 95 ? 1.070 2.662 10.780 1.00 88.38 95 THR A CA 1
ATOM 714 C C . THR A 1 95 ? 1.055 3.224 12.200 1.00 88.38 95 THR A C 1
ATOM 716 O O . THR A 1 95 ? 0.945 2.452 13.158 1.00 88.38 95 THR A O 1
ATOM 719 N N . PRO A 1 96 ? 1.102 4.551 12.381 1.00 85.56 96 PRO A N 1
ATOM 720 C CA . PRO A 1 96 ? 0.759 5.146 13.658 1.00 85.56 96 PRO A CA 1
ATOM 721 C C . PRO A 1 96 ? -0.738 4.945 13.925 1.00 85.56 96 PRO A C 1
ATOM 723 O O . PRO A 1 96 ? -1.559 5.135 13.029 1.00 85.56 96 PRO A O 1
ATOM 726 N N . GLU A 1 97 ? -1.086 4.586 15.158 1.00 83.38 97 GLU A N 1
ATOM 727 C CA . GLU A 1 97 ? -2.479 4.393 15.574 1.00 83.38 97 GLU A CA 1
ATOM 728 C C . GLU A 1 97 ? -3.321 5.652 15.302 1.00 83.38 97 GLU A C 1
ATOM 730 O O . GLU A 1 97 ? -2.912 6.776 15.622 1.00 83.38 97 GLU A O 1
ATOM 735 N N . GLY A 1 98 ? -4.485 5.464 14.674 1.00 83.31 98 GLY A N 1
ATOM 736 C CA . GLY A 1 98 ? -5.457 6.522 14.397 1.00 83.31 98 GLY A CA 1
ATOM 737 C C . GLY A 1 98 ? -5.002 7.585 13.392 1.00 83.31 98 GLY A C 1
ATOM 738 O O . GLY A 1 98 ? -5.598 8.664 13.345 1.00 83.31 98 GLY A O 1
ATOM 739 N N . LYS A 1 99 ? -3.939 7.335 12.616 1.00 86.88 99 LYS A N 1
ATOM 740 C CA . LYS A 1 99 ? -3.410 8.285 11.629 1.00 86.88 99 LYS A CA 1
ATOM 741 C C . LYS A 1 99 ? -3.293 7.672 10.244 1.00 86.88 99 LYS A C 1
ATOM 743 O O . LYS A 1 99 ? -2.936 6.508 10.085 1.00 86.88 99 LYS A O 1
ATOM 748 N N . ASP A 1 100 ? -3.494 8.523 9.245 1.00 88.31 100 ASP A N 1
ATOM 749 C CA . ASP A 1 100 ? -3.231 8.182 7.856 1.00 88.31 100 ASP A CA 1
ATOM 750 C C . ASP A 1 100 ? -1.729 7.980 7.643 1.00 88.31 100 ASP A C 1
ATOM 752 O O . ASP A 1 100 ? -0.894 8.778 8.081 1.00 88.31 100 ASP A O 1
ATOM 756 N N . PHE A 1 101 ? -1.392 6.912 6.936 1.00 88.94 101 PHE A N 1
ATOM 757 C CA . PHE A 1 101 ? -0.026 6.515 6.668 1.00 88.94 101 PHE A CA 1
ATOM 758 C C . PHE A 1 101 ? 0.113 6.037 5.228 1.00 88.94 101 PHE A C 1
ATOM 760 O O . PHE A 1 101 ? -0.758 5.335 4.719 1.00 88.94 101 PHE A O 1
ATOM 767 N N . TYR A 1 102 ? 1.210 6.410 4.575 1.00 87.44 102 TYR A N 1
ATOM 768 C CA . TYR A 1 102 ? 1.520 5.974 3.218 1.00 87.44 102 TYR A CA 1
ATOM 769 C C . TYR A 1 102 ? 2.514 4.814 3.246 1.00 87.44 102 TYR A C 1
ATOM 771 O O . TYR A 1 102 ? 3.597 4.940 3.816 1.00 87.44 102 TYR A O 1
ATOM 779 N N . ALA A 1 103 ? 2.171 3.723 2.566 1.00 88.25 103 ALA A N 1
ATOM 780 C CA . ALA A 1 103 ? 3.071 2.614 2.285 1.00 88.25 103 ALA A CA 1
ATOM 781 C C . ALA A 1 103 ? 3.193 2.439 0.767 1.00 88.25 103 ALA A C 1
ATOM 783 O O . ALA A 1 103 ? 2.195 2.315 0.056 1.00 88.25 103 ALA A O 1
ATOM 784 N N . GLY A 1 104 ? 4.416 2.435 0.247 1.00 89.50 104 GLY A N 1
ATOM 785 C CA . GLY A 1 104 ? 4.632 2.328 -1.190 1.00 89.50 104 GLY A CA 1
ATOM 786 C C . GLY A 1 104 ? 6.060 2.627 -1.614 1.00 89.50 104 GLY A C 1
ATOM 787 O O . GLY A 1 104 ? 6.938 2.876 -0.788 1.00 89.50 104 GLY A O 1
ATOM 788 N N . ALA A 1 105 ? 6.276 2.619 -2.926 1.00 86.88 105 ALA A N 1
ATOM 789 C CA . ALA A 1 105 ? 7.530 3.051 -3.513 1.00 86.88 105 ALA A CA 1
ATOM 790 C C . ALA A 1 105 ? 7.812 4.528 -3.172 1.00 86.88 105 ALA A C 1
ATOM 792 O O . ALA A 1 105 ? 6.861 5.306 -2.992 1.00 86.88 105 ALA A O 1
ATOM 793 N N . PRO A 1 106 ? 9.096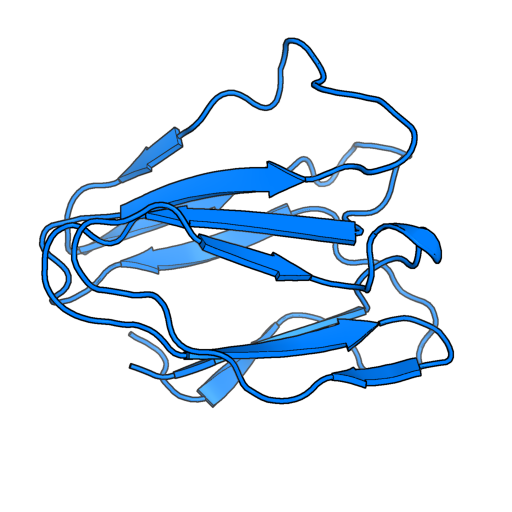 4.944 -3.131 1.00 81.50 106 PRO A N 1
ATOM 794 C CA . PRO A 1 106 ? 9.450 6.352 -3.014 1.00 81.50 106 PRO A CA 1
ATOM 795 C C . PRO A 1 106 ? 8.759 7.154 -4.116 1.00 81.50 106 PRO A C 1
ATOM 797 O O . PRO A 1 106 ? 8.873 6.819 -5.302 1.00 81.50 106 PRO A O 1
ATOM 800 N N . MET A 1 107 ? 8.012 8.187 -3.725 1.00 76.19 107 MET A N 1
ATOM 801 C CA . MET A 1 107 ? 7.130 8.911 -4.643 1.00 76.19 107 MET A CA 1
ATOM 802 C C . MET A 1 107 ? 7.918 9.562 -5.784 1.00 76.19 107 MET A C 1
ATOM 804 O O . MET A 1 107 ? 7.442 9.627 -6.907 1.00 76.19 107 MET A O 1
ATOM 808 N N . GLU A 1 108 ? 9.155 9.981 -5.537 1.00 79.56 108 GLU A N 1
ATOM 809 C CA . GLU A 1 108 ? 10.045 10.578 -6.531 1.00 79.56 108 GLU A CA 1
ATOM 810 C C . GLU A 1 108 ? 10.502 9.608 -7.631 1.00 79.56 108 GLU A C 1
ATOM 812 O O . GLU A 1 108 ? 10.962 10.054 -8.683 1.00 79.56 108 GLU A O 1
ATOM 817 N N . LYS A 1 109 ? 10.384 8.292 -7.409 1.00 81.75 109 LYS A N 1
ATOM 818 C CA . LYS A 1 109 ? 10.812 7.274 -8.377 1.00 81.75 109 LYS A CA 1
ATOM 819 C C . LYS A 1 109 ? 9.688 6.792 -9.289 1.00 81.75 109 LYS A C 1
ATOM 821 O O . LYS A 1 109 ? 9.988 6.241 -10.343 1.00 81.75 109 LYS A O 1
ATOM 826 N N . ASP A 1 110 ? 8.428 6.991 -8.893 1.00 82.25 110 ASP A N 1
ATOM 827 C CA . ASP A 1 110 ? 7.248 6.520 -9.629 1.00 82.25 110 ASP A CA 1
ATOM 828 C C . ASP A 1 110 ? 7.358 5.043 -10.064 1.00 82.25 110 ASP A C 1
ATOM 830 O O . ASP A 1 110 ? 7.183 4.665 -11.222 1.00 82.25 110 ASP A O 1
ATOM 834 N N . LEU A 1 111 ? 7.711 4.186 -9.111 1.00 89.56 111 LEU A N 1
ATOM 835 C CA . LEU A 1 111 ? 7.865 2.759 -9.364 1.00 89.56 111 LEU A CA 1
ATOM 836 C C . LEU A 1 111 ? 6.595 2.022 -8.972 1.00 89.56 111 LEU A C 1
ATOM 838 O O . LEU A 1 111 ? 6.030 2.253 -7.905 1.00 89.56 111 LEU A O 1
ATOM 842 N N . GLN A 1 112 ? 6.174 1.105 -9.837 1.00 91.12 112 GLN A N 1
ATOM 843 C CA . GLN A 1 112 ? 5.091 0.181 -9.532 1.00 91.12 112 GLN A CA 1
ATOM 844 C C . GLN A 1 112 ? 5.476 -0.761 -8.387 1.00 91.12 112 GLN A C 1
ATOM 846 O O . GLN A 1 112 ? 6.623 -1.215 -8.299 1.00 91.12 112 GLN A O 1
ATOM 851 N N . LEU A 1 113 ? 4.493 -1.105 -7.561 1.00 92.69 113 LEU A N 1
ATOM 852 C CA . LEU A 1 113 ? 4.596 -2.216 -6.626 1.00 92.69 113 LEU A CA 1
ATOM 853 C C . LEU A 1 113 ? 4.452 -3.541 -7.371 1.00 92.69 113 LEU A C 1
ATOM 855 O O . LEU A 1 113 ? 3.591 -3.670 -8.241 1.00 92.69 113 LEU A O 1
ATOM 859 N N . GLU A 1 114 ? 5.249 -4.534 -6.995 1.00 94.56 114 GLU A N 1
ATOM 860 C CA . GLU A 1 114 ? 5.127 -5.913 -7.492 1.00 94.56 114 GLU A CA 1
ATOM 861 C C . GLU A 1 114 ? 4.702 -6.883 -6.393 1.00 94.56 114 GLU A C 1
ATOM 863 O O . GLU A 1 114 ? 3.999 -7.854 -6.675 1.00 94.56 114 GLU A O 1
ATOM 868 N N . ALA A 1 115 ? 5.082 -6.601 -5.143 1.00 93.12 115 ALA A N 1
ATOM 869 C CA . ALA A 1 115 ? 4.656 -7.369 -3.983 1.00 93.12 115 ALA A CA 1
ATOM 870 C C . ALA A 1 115 ? 4.425 -6.482 -2.748 1.00 93.12 115 ALA A C 1
ATOM 872 O O . ALA A 1 115 ? 5.020 -5.413 -2.615 1.00 93.12 115 ALA A O 1
ATOM 873 N N . VAL A 1 116 ? 3.561 -6.932 -1.838 1.00 91.56 116 VAL A N 1
ATOM 874 C CA . VAL A 1 116 ? 3.330 -6.322 -0.519 1.00 91.56 116 VAL A CA 1
ATOM 875 C C . VAL A 1 116 ? 3.237 -7.429 0.520 1.00 91.56 116 VAL A C 1
ATOM 877 O O . VAL A 1 116 ? 2.571 -8.437 0.290 1.00 91.56 116 VAL A O 1
ATOM 880 N N . ARG A 1 117 ? 3.861 -7.227 1.678 1.00 90.62 117 ARG A N 1
ATOM 881 C CA . ARG A 1 117 ? 3.660 -8.036 2.881 1.00 90.62 117 ARG A CA 1
ATOM 882 C C . ARG A 1 117 ? 3.019 -7.185 3.951 1.00 90.62 117 ARG A C 1
ATOM 884 O O . ARG A 1 117 ? 3.387 -6.027 4.130 1.00 90.62 117 ARG A O 1
ATOM 891 N N . LEU A 1 118 ? 2.084 -7.790 4.664 1.00 84.38 118 LEU A N 1
ATOM 892 C CA . LEU A 1 118 ? 1.368 -7.169 5.764 1.00 84.38 118 LEU A CA 1
ATOM 893 C C . LEU A 1 118 ? 1.591 -7.990 7.029 1.00 84.38 118 LEU A C 1
ATOM 895 O O . LEU A 1 118 ? 1.498 -9.214 6.982 1.00 84.38 118 LEU A O 1
ATOM 899 N N . LYS A 1 119 ? 1.868 -7.327 8.148 1.00 81.44 119 LYS A N 1
ATOM 900 C CA . LYS A 1 119 ? 1.966 -7.923 9.486 1.00 81.44 119 LYS A CA 1
ATOM 901 C C . LYS A 1 119 ? 1.174 -7.058 10.468 1.00 81.44 119 LYS A C 1
ATOM 903 O O . LYS A 1 119 ? 1.234 -5.838 10.357 1.00 81.44 119 LYS A O 1
ATOM 908 N N . VAL A 1 120 ? 0.459 -7.658 11.411 1.00 72.38 120 VAL A N 1
ATOM 909 C CA . VAL A 1 120 ? -0.131 -6.984 12.587 1.00 72.38 120 VAL A CA 1
ATOM 910 C C . VAL A 1 120 ? 0.340 -7.647 13.867 1.00 72.38 120 VAL A C 1
ATOM 912 O O . VAL A 1 120 ? 0.820 -8.801 13.785 1.00 72.38 120 VAL A O 1
#

Radius of gyration: 13.16 Å; chains: 1; bounding box: 30×26×34 Å

Sequence (120 aa):
MCDGAEAGTVGEGRPIRALNIAVSGTDGVSATAAYVREHWRAGDRWKAAEDQKDLYIGDKKSDHPMQGFSISIPGGSACFEVYAKDVEWIQEVCTPEGKDFYAGAPMEKDLQLEAVRLKV

Secondary structure (DSSP, 8-state):
--TTPEEE-TTS-PPP-EEEEE--SSS-EEEEEE-STT-S-TT---EEE-TTSEEEEE-TT-SSPP-EEEEE-SSS--EEEEEETTTEEEEEEEPPTTSEEEEES-GGGTPPEEEEEEE-

InterPro domains:
  IPR006637 Clostridial hydrophobic repeat [PF07538] (2-25)